Protein AF-A0A158C1A6-F1 (afdb_monomer)

pLDDT: mean 73.59, std 18.19, range [31.53, 96.31]

Sequence (154 aa):
MSTSIKPTQEQHAVLEAARRGGNLKIKAYAGAGKTSTLQRVFTQVAGGRVFQDPRSGKPWHSEEAFQRVYWARILKRLGIRYRRPYNMRHSYATSMLMAAMTPAFCARQLGHTVEMFLRTYAKWIDGSQNDLEMARLESALAVSDASSRTAKLS

Organism: NCBI:txid1777141

Nearest PDB structures (foldseek):
  2r0q-assembly1_E  TM=3.060E-01  e=1.658E+00  Staphylococcus aureus
  2r0q-assembly1_F  TM=4.068E-0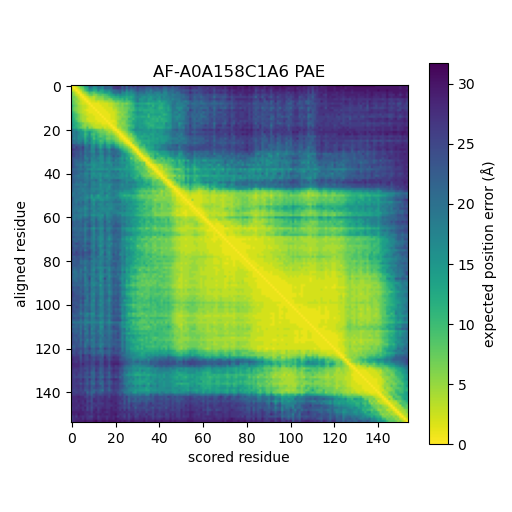1  e=3.610E+00  Staphylococcus aureus
  6dxo-assembly1_A  TM=2.826E-01  e=2.375E+00  Streptomyces venezuelae ATCC 10712

Radius of gyration: 22.91 Å; Cα contacts (8 Å, |Δi|>4): 78; chains: 1; bounding box: 52×44×72 Å

InterPro domains:
  IPR011010 DNA breaking-rejoining enzyme, catalytic core [SSF56349] (44-129)
  IPR013762 Integrase-like, catalytic domain superfamily [G3DSA:1.10.443.10] (10-138)

Structure (mmCIF, N/CA/C/O backbone):
data_AF-A0A158C1A6-F1
#
_entry.id   AF-A0A158C1A6-F1
#
loop_
_atom_site.group_PDB
_atom_site.id
_atom_site.type_symbol
_atom_site.label_atom_id
_atom_site.label_alt_id
_atom_site.label_comp_id
_atom_site.label_asym_id
_atom_site.label_entity_id
_atom_site.label_seq_id
_atom_site.pdbx_PDB_ins_code
_atom_site.Cartn_x
_atom_site.Cartn_y
_atom_site.Cartn_z
_atom_site.occupancy
_atom_site.B_iso_or_equiv
_atom_site.auth_seq_id
_atom_site.auth_comp_id
_atom_site.auth_asym_id
_atom_site.auth_atom_id
_atom_site.pdbx_PDB_model_num
ATOM 1 N N . MET A 1 1 ? -10.773 23.553 7.551 1.00 31.53 1 MET A N 1
ATOM 2 C CA . MET A 1 1 ? -11.890 23.706 6.593 1.00 31.53 1 MET A CA 1
ATOM 3 C C . MET A 1 1 ? -12.267 22.324 6.077 1.00 31.53 1 MET A C 1
ATOM 5 O O . MET A 1 1 ? -11.416 21.663 5.501 1.00 31.53 1 MET A O 1
ATOM 9 N N . SER A 1 2 ? -13.475 21.839 6.380 1.00 34.59 2 SER A N 1
ATOM 10 C CA . SER A 1 2 ? -13.958 20.527 5.923 1.00 34.59 2 SER A CA 1
ATOM 11 C C . SER A 1 2 ? -14.461 20.663 4.489 1.00 34.59 2 SER A C 1
ATOM 13 O O . SER A 1 2 ? -15.502 21.275 4.255 1.00 34.59 2 SER A O 1
ATOM 15 N N . THR A 1 3 ? -13.712 20.153 3.517 1.00 35.56 3 THR A N 1
ATOM 16 C CA . THR A 1 3 ? -14.185 20.036 2.138 1.00 35.56 3 THR A CA 1
ATOM 17 C C . THR A 1 3 ? -15.235 18.931 2.087 1.00 35.56 3 THR A C 1
ATOM 19 O O . THR A 1 3 ? -14.925 17.741 2.103 1.00 35.56 3 THR A O 1
ATOM 22 N N . SER A 1 4 ? -16.506 19.337 2.072 1.00 41.72 4 SER A N 1
ATOM 23 C CA . SER A 1 4 ? -17.635 18.442 1.830 1.00 4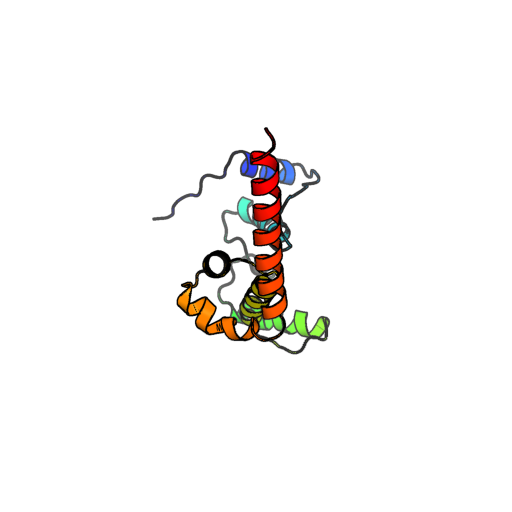1.72 4 SER A CA 1
ATOM 24 C C . SER A 1 4 ? -17.485 17.838 0.435 1.00 41.72 4 SER A C 1
ATOM 26 O O . SER A 1 4 ? -17.665 18.521 -0.575 1.00 41.72 4 SER A O 1
ATOM 28 N N . ILE A 1 5 ? -17.084 16.568 0.375 1.00 46.62 5 ILE A N 1
ATOM 29 C CA . ILE A 1 5 ? -17.055 15.802 -0.869 1.00 46.62 5 ILE A CA 1
ATOM 30 C C . ILE A 1 5 ? -18.509 15.661 -1.313 1.00 46.62 5 ILE A C 1
ATOM 32 O O . ILE A 1 5 ? -19.267 14.906 -0.706 1.00 46.62 5 ILE A O 1
ATOM 36 N N . LYS A 1 6 ? -18.902 16.399 -2.356 1.00 51.88 6 LYS A N 1
ATOM 37 C CA . LYS A 1 6 ? -20.198 16.208 -3.009 1.00 51.88 6 LYS A CA 1
ATOM 38 C C . LYS A 1 6 ? -20.169 14.843 -3.702 1.00 51.88 6 LYS A C 1
ATOM 40 O O . LYS A 1 6 ? -19.343 14.662 -4.600 1.00 51.88 6 LYS A O 1
ATOM 45 N N . PRO A 1 7 ? -20.995 13.873 -3.279 1.00 52.12 7 PRO A N 1
ATOM 46 C CA . PRO A 1 7 ? -21.016 12.574 -3.925 1.00 52.12 7 PRO A CA 1
ATOM 47 C C . PRO A 1 7 ? -21.437 12.724 -5.388 1.00 52.12 7 PRO A C 1
ATOM 49 O O . PRO A 1 7 ? -22.270 13.565 -5.726 1.00 52.12 7 PRO A O 1
ATOM 52 N N . THR A 1 8 ? -20.865 11.909 -6.267 1.00 53.38 8 THR A N 1
ATOM 53 C CA . THR A 1 8 ? -21.275 11.883 -7.676 1.00 53.38 8 THR A CA 1
ATOM 54 C C . THR A 1 8 ? -22.663 11.252 -7.823 1.00 53.38 8 THR A C 1
ATOM 56 O O . THR A 1 8 ? -23.134 10.529 -6.941 1.00 53.38 8 THR A O 1
ATOM 59 N N . GLN A 1 9 ? -23.335 11.497 -8.950 1.00 52.56 9 GLN A N 1
ATOM 60 C CA . GLN A 1 9 ? -24.684 10.979 -9.218 1.00 52.56 9 GLN A CA 1
ATOM 61 C C . GLN A 1 9 ? -24.757 9.442 -9.110 1.00 52.56 9 GLN A C 1
ATOM 63 O O . GLN A 1 9 ? -25.714 8.898 -8.562 1.00 52.56 9 GLN A O 1
ATOM 68 N N . GLU A 1 10 ? -23.696 8.744 -9.523 1.00 49.66 10 GLU A N 1
ATOM 69 C CA . GLU A 1 10 ? -23.554 7.293 -9.356 1.00 49.66 10 GLU A CA 1
ATOM 70 C C . GLU A 1 10 ? -23.503 6.867 -7.880 1.00 49.66 10 GLU A C 1
ATOM 72 O O . GLU A 1 10 ? -24.112 5.873 -7.488 1.00 49.66 10 GLU A O 1
ATOM 77 N N . GLN A 1 11 ? -22.813 7.632 -7.028 1.00 54.50 11 GLN A N 1
ATOM 78 C CA . GLN A 1 11 ? -22.727 7.349 -5.592 1.00 54.50 11 GLN A CA 1
ATOM 79 C C . GLN A 1 11 ? -24.070 7.579 -4.888 1.00 54.50 11 GLN A C 1
ATOM 81 O O . GLN A 1 11 ? -24.417 6.819 -3.984 1.00 54.50 11 GLN A O 1
ATOM 86 N N . HIS A 1 12 ? -24.841 8.581 -5.323 1.00 60.84 12 HIS A N 1
ATOM 87 C CA . HIS A 1 12 ? -26.213 8.797 -4.855 1.00 60.84 12 HIS A CA 1
ATOM 88 C C . HIS A 1 12 ? -27.137 7.631 -5.230 1.00 60.84 12 HIS A C 1
ATOM 90 O O . HIS A 1 12 ? -27.869 7.133 -4.375 1.00 60.84 12 HIS A O 1
ATOM 96 N N . ALA A 1 13 ? -27.055 7.143 -6.469 1.00 58.78 13 ALA A N 1
ATOM 97 C CA . ALA A 1 13 ? -27.842 5.998 -6.926 1.00 58.78 13 ALA A CA 1
ATOM 98 C C . ALA A 1 13 ? -27.520 4.713 -6.140 1.00 58.78 13 ALA A C 1
ATOM 100 O O . ALA A 1 13 ? -28.420 3.953 -5.787 1.00 58.78 13 ALA A O 1
ATOM 101 N N . VAL A 1 14 ? -26.243 4.502 -5.802 1.00 57.12 14 VAL A N 1
ATOM 102 C CA . VAL A 1 14 ? -25.786 3.382 -4.964 1.00 57.12 14 VAL A CA 1
ATOM 103 C C . VAL A 1 14 ? -26.391 3.423 -3.556 1.00 57.12 14 VAL A C 1
ATOM 105 O O . VAL A 1 14 ? -26.828 2.389 -3.049 1.00 57.12 14 VAL A O 1
ATOM 108 N N . LEU A 1 15 ? -26.443 4.600 -2.928 1.00 58.50 15 LEU A N 1
ATOM 109 C CA . LEU A 1 15 ? -27.015 4.768 -1.588 1.00 58.50 15 LEU A CA 1
ATOM 110 C C . LEU A 1 15 ? -28.529 4.525 -1.569 1.00 58.50 15 LEU A C 1
ATOM 112 O O . LEU A 1 15 ? -29.032 3.852 -0.670 1.00 58.50 15 LEU A O 1
ATOM 116 N N . GLU A 1 16 ? -29.246 5.027 -2.573 1.00 61.78 16 GLU A N 1
ATOM 117 C CA . GLU A 1 16 ? -30.695 4.832 -2.694 1.00 61.78 16 GLU A CA 1
ATOM 118 C C . GLU A 1 16 ? -31.067 3.374 -2.995 1.00 61.78 16 GLU A C 1
ATOM 120 O O . GLU A 1 16 ? -32.008 2.834 -2.410 1.00 61.78 16 GLU A O 1
ATOM 125 N N . ALA A 1 17 ? -30.294 2.691 -3.842 1.00 60.22 17 ALA A N 1
ATOM 126 C CA . ALA A 1 17 ? -30.487 1.268 -4.110 1.00 60.22 17 ALA A CA 1
ATOM 127 C C . ALA A 1 17 ? -30.252 0.401 -2.859 1.00 60.22 17 ALA A C 1
ATOM 129 O O . ALA A 1 17 ? -31.015 -0.533 -2.604 1.00 60.22 17 ALA A O 1
ATOM 130 N N . ALA A 1 18 ? -29.247 0.741 -2.043 1.00 56.25 18 ALA A N 1
ATOM 131 C CA . ALA A 1 18 ? -28.991 0.052 -0.782 1.00 56.25 18 ALA A CA 1
ATOM 132 C C . ALA A 1 18 ? -30.096 0.287 0.264 1.00 56.25 18 ALA A C 1
ATOM 134 O O . ALA A 1 18 ? -30.492 -0.654 0.949 1.00 56.25 18 ALA A O 1
ATOM 135 N N . ARG A 1 19 ? -30.642 1.511 0.359 1.00 57.72 19 ARG A N 1
ATOM 136 C CA . ARG A 1 19 ? -31.782 1.832 1.243 1.00 57.72 19 ARG A CA 1
ATOM 137 C C . ARG A 1 19 ? -33.050 1.057 0.897 1.00 57.72 19 ARG A C 1
ATOM 139 O O . ARG A 1 19 ? -33.811 0.718 1.794 1.00 57.72 19 ARG A O 1
ATOM 146 N N . ARG A 1 20 ? -33.276 0.774 -0.387 1.00 57.69 20 ARG A N 1
ATOM 147 C CA . ARG A 1 20 ? -34.445 0.023 -0.873 1.00 57.69 20 ARG A CA 1
ATOM 148 C C . ARG A 1 20 ? -34.285 -1.499 -0.786 1.00 57.69 20 ARG A C 1
ATOM 150 O O . ARG A 1 20 ? -35.169 -2.218 -1.235 1.00 57.69 20 ARG A O 1
ATOM 157 N N . GLY A 1 21 ? -33.175 -1.996 -0.230 1.00 45.34 21 GLY A N 1
ATOM 158 C CA . GLY A 1 21 ? -32.928 -3.433 -0.065 1.00 45.34 21 GLY A CA 1
ATOM 159 C C . GLY A 1 21 ? -32.627 -4.181 -1.369 1.00 45.34 21 GLY A C 1
ATOM 160 O O . GLY A 1 21 ? -32.742 -5.403 -1.413 1.00 45.34 21 GLY A O 1
ATOM 161 N N . GLY A 1 22 ? -32.257 -3.472 -2.441 1.00 48.75 22 GLY A N 1
ATOM 162 C CA . GLY A 1 22 ? -31.920 -4.084 -3.725 1.00 48.75 22 GLY A CA 1
ATOM 163 C C . GLY A 1 22 ? -30.517 -4.703 -3.740 1.00 48.75 22 GLY A C 1
ATOM 164 O O . GLY A 1 22 ? -29.585 -4.194 -3.117 1.00 48.75 22 GLY A O 1
ATOM 165 N N . ASN A 1 23 ? -30.335 -5.786 -4.504 1.00 45.59 23 ASN A N 1
ATOM 166 C CA . ASN A 1 23 ? -29.020 -6.399 -4.711 1.00 45.59 23 ASN A CA 1
ATOM 167 C C . ASN A 1 23 ? -28.081 -5.449 -5.475 1.00 45.59 23 ASN A C 1
ATOM 169 O O . ASN A 1 23 ? -28.312 -5.134 -6.643 1.00 45.59 23 ASN A O 1
ATOM 173 N N . LEU A 1 24 ? -26.982 -5.034 -4.837 1.00 51.50 24 LEU A N 1
ATOM 174 C CA . LEU A 1 24 ? -26.020 -4.097 -5.414 1.00 51.50 24 LEU A CA 1
ATOM 175 C C . LEU A 1 24 ? -24.825 -4.833 -6.049 1.00 51.50 24 LEU A C 1
ATOM 177 O O . LEU A 1 24 ? -23.982 -5.401 -5.352 1.00 51.50 24 LEU A O 1
ATOM 181 N N . LYS A 1 25 ? -24.697 -4.800 -7.381 1.00 45.31 25 LYS A N 1
ATOM 182 C CA . LYS A 1 25 ? -23.487 -5.287 -8.072 1.00 45.31 25 LYS A CA 1
ATOM 183 C C . LYS A 1 25 ? -22.425 -4.184 -8.123 1.00 45.31 25 LYS A C 1
ATOM 185 O O . LYS A 1 25 ? -22.440 -3.336 -9.006 1.00 45.31 25 LYS A O 1
ATOM 190 N N . ILE A 1 26 ? -21.467 -4.217 -7.196 1.00 47.19 26 ILE A N 1
ATOM 191 C CA . ILE A 1 26 ? -20.323 -3.290 -7.171 1.00 47.19 26 ILE A CA 1
ATOM 192 C C . ILE A 1 26 ? -19.186 -3.850 -8.047 1.00 47.19 26 ILE A C 1
ATOM 194 O O . ILE A 1 26 ? -18.524 -4.826 -7.671 1.00 47.19 26 ILE A O 1
ATOM 198 N N . LYS A 1 27 ? -18.908 -3.215 -9.198 1.00 39.78 27 LYS A N 1
ATOM 199 C CA . LYS A 1 27 ? -17.647 -3.404 -9.943 1.00 39.78 27 LYS A CA 1
ATOM 200 C C . LYS A 1 27 ? -16.529 -2.647 -9.218 1.00 39.78 27 LYS A C 1
ATOM 202 O O . LYS A 1 27 ? -16.201 -1.521 -9.562 1.00 39.78 27 LYS A O 1
ATOM 207 N N . ALA A 1 28 ? -15.961 -3.255 -8.185 1.00 41.53 28 ALA A N 1
ATOM 208 C CA . ALA A 1 28 ? -14.714 -2.781 -7.596 1.00 41.53 28 ALA A CA 1
ATOM 209 C C . ALA A 1 28 ? -13.552 -3.611 -8.144 1.00 41.53 28 ALA A C 1
ATOM 211 O O . ALA A 1 28 ? -13.600 -4.845 -8.095 1.00 41.53 28 ALA A O 1
ATOM 212 N N . TYR A 1 29 ? -12.513 -2.935 -8.630 1.00 38.78 29 TYR A N 1
ATOM 213 C CA . TYR A 1 29 ? -11.226 -3.561 -8.910 1.00 38.78 29 TYR A CA 1
ATOM 214 C C . TYR A 1 29 ? -10.673 -4.146 -7.600 1.00 38.78 29 TYR A C 1
ATOM 216 O O . TYR A 1 29 ? -10.611 -3.447 -6.592 1.00 38.78 29 TYR A O 1
ATOM 224 N N . ALA A 1 30 ? -10.382 -5.451 -7.620 1.00 39.94 30 ALA A N 1
ATOM 225 C CA . ALA A 1 30 ? -9.748 -6.264 -6.576 1.00 39.94 30 ALA A CA 1
ATOM 226 C C . ALA A 1 30 ? -10.128 -5.959 -5.101 1.00 39.94 30 ALA A C 1
ATOM 228 O O . ALA A 1 30 ? -9.587 -5.064 -4.460 1.00 39.94 30 ALA A O 1
ATOM 229 N N . GLY A 1 31 ? -10.996 -6.799 -4.520 1.00 40.53 31 GLY A N 1
ATOM 230 C CA . GLY A 1 31 ? -11.077 -7.083 -3.073 1.00 40.53 31 GLY A CA 1
ATOM 231 C C . GLY A 1 31 ? -11.519 -5.951 -2.130 1.00 40.53 31 GLY A C 1
ATOM 232 O O . GLY A 1 31 ? -12.597 -6.029 -1.545 1.00 40.53 31 GLY A O 1
ATOM 233 N N . ALA A 1 32 ? -10.707 -4.906 -1.962 1.00 48.62 32 ALA A N 1
ATOM 234 C CA . ALA A 1 32 ? -10.870 -3.873 -0.931 1.00 48.62 32 ALA A CA 1
ATOM 235 C C . ALA A 1 32 ? -11.992 -2.860 -1.224 1.00 48.62 32 ALA A C 1
ATOM 237 O O . ALA A 1 32 ? -12.613 -2.316 -0.304 1.00 48.62 32 ALA A O 1
ATOM 238 N N . GLY A 1 33 ? -12.289 -2.605 -2.502 1.00 41.62 33 GLY A N 1
ATOM 239 C CA . GLY A 1 33 ? -13.332 -1.646 -2.879 1.00 41.62 33 GLY A CA 1
ATOM 240 C C . GLY A 1 33 ? -14.756 -2.140 -2.595 1.00 41.62 33 GLY A C 1
ATOM 241 O O . GLY A 1 33 ? -15.644 -1.324 -2.357 1.00 41.62 33 GLY A O 1
ATOM 242 N N . LYS A 1 34 ? -14.995 -3.461 -2.550 1.00 42.81 34 LYS A N 1
ATOM 243 C CA . LYS A 1 34 ? -16.338 -4.015 -2.279 1.00 42.81 34 LYS A CA 1
ATOM 244 C C . LYS A 1 34 ? -16.730 -3.842 -0.810 1.00 42.81 34 LYS A C 1
ATOM 246 O O . LYS A 1 34 ? -17.804 -3.330 -0.513 1.00 42.81 34 LYS A O 1
ATOM 251 N N . THR A 1 35 ? -15.841 -4.206 0.111 1.00 50.09 35 THR A N 1
ATOM 252 C CA . THR A 1 35 ? -16.081 -4.155 1.563 1.00 50.09 35 THR A CA 1
ATOM 253 C C . THR A 1 35 ? -16.100 -2.733 2.114 1.00 50.09 35 THR A C 1
ATOM 255 O O . THR A 1 35 ? -16.959 -2.415 2.932 1.00 50.09 35 THR A O 1
ATOM 258 N N . SER A 1 36 ? -15.213 -1.848 1.645 1.00 52.94 36 SER A N 1
ATOM 259 C CA . SER A 1 36 ? -15.220 -0.439 2.076 1.00 52.94 36 SER A CA 1
ATOM 260 C C . SER A 1 36 ? -16.464 0.316 1.599 1.00 52.94 36 SER A C 1
ATOM 262 O O . SER A 1 36 ? -16.986 1.146 2.338 1.00 52.94 36 SER A O 1
ATOM 264 N N . THR A 1 37 ? -16.990 -0.006 0.412 1.00 53.53 37 THR A N 1
ATOM 265 C CA . THR A 1 37 ? -18.245 0.572 -0.094 1.00 53.53 37 THR A CA 1
ATOM 266 C C . THR A 1 37 ? -19.450 0.094 0.714 1.00 53.53 37 THR A C 1
ATOM 268 O O . THR A 1 37 ? -20.285 0.916 1.072 1.00 53.53 37 THR A O 1
ATOM 271 N N . LEU A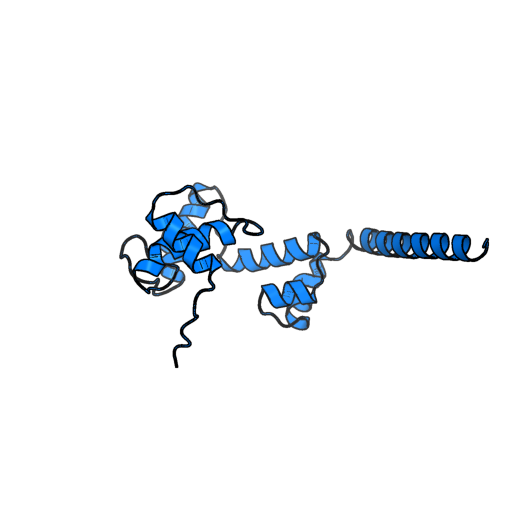 1 38 ? -19.519 -1.193 1.077 1.00 52.34 38 LEU A N 1
ATOM 272 C CA . LEU A 1 38 ? -20.579 -1.719 1.951 1.00 52.34 38 LEU A CA 1
ATOM 273 C C . LEU A 1 38 ? -20.542 -1.088 3.348 1.00 52.34 38 LEU A C 1
ATOM 275 O O . LEU A 1 38 ? -21.573 -0.658 3.860 1.00 52.34 38 LEU A O 1
ATOM 279 N N . GLN A 1 39 ? -19.350 -0.957 3.934 1.00 56.59 39 GLN A N 1
ATOM 280 C CA . GLN A 1 39 ? -19.197 -0.266 5.210 1.00 56.59 39 GLN A CA 1
ATOM 281 C C . GLN A 1 39 ? -19.594 1.211 5.085 1.00 56.59 39 GLN A C 1
ATOM 283 O O . GLN A 1 39 ? -20.297 1.729 5.947 1.00 56.59 39 GLN A O 1
ATOM 288 N N . ARG A 1 40 ? -19.207 1.878 3.990 1.00 57.53 40 ARG A N 1
ATOM 289 C CA . ARG A 1 40 ? -19.594 3.264 3.718 1.00 57.53 40 ARG A CA 1
ATOM 290 C C . ARG A 1 40 ? -21.108 3.403 3.598 1.00 57.53 40 ARG A C 1
ATOM 292 O O . ARG A 1 40 ? -21.650 4.321 4.187 1.00 57.53 40 ARG A O 1
ATOM 299 N N . VAL A 1 41 ? -21.799 2.487 2.925 1.00 57.62 41 VAL A N 1
ATOM 300 C CA . VAL A 1 41 ? -23.271 2.467 2.865 1.00 57.62 41 VAL A CA 1
ATOM 301 C C . VAL A 1 41 ? -23.891 2.390 4.271 1.00 57.62 41 VAL A C 1
ATOM 303 O O . VAL A 1 41 ? -24.840 3.119 4.546 1.00 57.62 41 VAL A O 1
ATOM 306 N N . PHE A 1 42 ? -23.314 1.603 5.187 1.00 57.16 42 PHE A N 1
ATOM 307 C CA . PHE A 1 42 ? -23.755 1.534 6.588 1.00 57.16 42 PHE A CA 1
ATOM 308 C C . PHE A 1 42 ? -23.437 2.802 7.401 1.00 57.16 42 PHE A C 1
ATOM 310 O O . PHE A 1 42 ? -24.274 3.270 8.168 1.00 57.16 42 PHE A O 1
ATOM 317 N N . THR A 1 43 ? -22.242 3.385 7.254 1.00 60.22 43 THR A N 1
ATOM 318 C CA . THR A 1 43 ? -21.784 4.504 8.103 1.00 60.22 43 THR A CA 1
ATOM 319 C C . THR A 1 43 ? -22.119 5.891 7.556 1.00 60.22 43 THR A C 1
ATOM 321 O O . THR A 1 43 ? -22.120 6.864 8.309 1.00 60.22 43 THR A O 1
ATOM 324 N N . GLN A 1 44 ? -22.385 6.016 6.253 1.00 60.66 44 GLN A N 1
ATOM 325 C CA . GLN A 1 44 ? -22.641 7.296 5.581 1.00 60.66 44 GLN A CA 1
ATOM 326 C C . GLN A 1 44 ? -24.020 7.864 5.937 1.00 60.66 44 GLN A C 1
ATOM 328 O O . GLN A 1 44 ? -24.170 9.082 5.960 1.00 60.66 44 GLN A O 1
ATOM 333 N N . VAL A 1 45 ? -24.985 7.018 6.327 1.00 58.56 45 VAL A N 1
ATOM 334 C CA . VAL A 1 45 ? -26.272 7.469 6.895 1.00 58.56 45 VAL A CA 1
ATOM 335 C C . VAL A 1 45 ? -26.065 8.267 8.192 1.00 58.56 45 VAL A C 1
ATOM 337 O O . VAL A 1 45 ? -26.822 9.191 8.464 1.00 58.56 45 VAL A O 1
ATOM 340 N N . ALA A 1 46 ? -25.006 7.970 8.953 1.00 60.38 46 ALA A N 1
ATOM 341 C CA . ALA A 1 46 ? -24.677 8.635 10.214 1.00 60.38 46 ALA A CA 1
ATOM 342 C C . ALA A 1 46 ? -23.665 9.796 10.074 1.00 60.38 46 ALA A C 1
ATOM 344 O O . ALA A 1 46 ? -23.258 10.369 11.081 1.00 60.38 46 ALA A O 1
ATOM 345 N N . GLY A 1 47 ? -23.190 10.118 8.860 1.00 66.06 47 GLY A N 1
ATOM 346 C CA . GLY A 1 47 ? -22.177 11.167 8.636 1.00 66.06 47 GLY A CA 1
ATOM 347 C C . GLY A 1 47 ? -20.807 10.911 9.296 1.00 66.06 47 GLY A C 1
ATOM 348 O O . GLY A 1 47 ? -19.995 11.828 9.416 1.00 66.06 47 GLY A O 1
ATOM 349 N N . GLY A 1 48 ? -20.544 9.681 9.752 1.00 70.62 48 GLY A N 1
ATOM 350 C CA . GLY A 1 48 ? -19.360 9.317 10.535 1.00 70.62 48 GLY A CA 1
ATOM 351 C C . GLY A 1 48 ? -18.151 8.857 9.708 1.00 70.62 48 GLY A C 1
ATOM 352 O O . GLY A 1 48 ? -18.182 8.783 8.480 1.00 70.62 48 GLY A O 1
ATOM 353 N N . ARG A 1 49 ? -17.052 8.501 10.396 1.00 76.94 49 ARG A N 1
ATOM 354 C CA . ARG A 1 49 ? -15.895 7.817 9.779 1.00 76.94 49 ARG A CA 1
ATOM 355 C C . ARG A 1 49 ? -16.333 6.469 9.187 1.00 76.94 49 ARG A C 1
ATOM 357 O O . ARG A 1 49 ? -17.183 5.798 9.768 1.00 76.94 49 ARG A O 1
ATOM 364 N N . VAL A 1 50 ? -15.697 6.069 8.078 1.00 74.62 50 VAL A N 1
ATOM 365 C CA . VAL A 1 50 ? -15.993 4.807 7.367 1.00 74.62 50 VAL A CA 1
ATOM 366 C C . VAL A 1 50 ? -15.791 3.594 8.276 1.00 74.62 50 VAL A C 1
ATOM 368 O O . VAL A 1 50 ? -16.632 2.711 8.312 1.00 74.62 50 VAL A O 1
ATOM 371 N N . PHE A 1 51 ? -14.710 3.548 9.054 1.00 79.44 51 PHE A N 1
ATOM 372 C CA . PHE A 1 51 ? -14.458 2.444 9.981 1.00 79.44 51 PHE A CA 1
ATOM 373 C C . PHE A 1 51 ? -14.787 2.850 11.418 1.00 79.44 51 PHE A C 1
ATOM 375 O O . PHE A 1 51 ? -14.262 3.842 11.929 1.00 79.44 51 PHE A O 1
ATOM 382 N N . GLN A 1 52 ? -15.634 2.054 12.067 1.00 82.88 52 GLN A N 1
ATOM 383 C CA . GLN A 1 52 ? -16.070 2.222 13.454 1.00 82.88 52 GLN A CA 1
ATOM 384 C C . GLN A 1 52 ? -15.772 0.942 14.245 1.00 82.88 52 GLN A C 1
ATOM 386 O O . GLN A 1 52 ? -15.680 -0.136 13.650 1.00 82.88 52 GLN A O 1
ATOM 391 N N . ASP A 1 53 ? -15.600 1.049 15.563 1.00 83.38 53 ASP A N 1
ATOM 392 C CA . ASP A 1 53 ? -15.508 -0.113 16.449 1.00 83.38 53 ASP A CA 1
ATOM 393 C C . ASP A 1 53 ? -16.901 -0.746 16.584 1.00 83.38 53 ASP A C 1
ATOM 395 O O . ASP A 1 53 ? -17.805 -0.095 17.115 1.00 83.38 53 ASP A O 1
ATOM 399 N N . PRO A 1 54 ? -17.098 -2.008 16.152 1.00 78.94 54 PRO A N 1
ATOM 400 C CA . PRO A 1 54 ? -18.398 -2.674 16.213 1.00 78.94 54 PRO A CA 1
ATOM 401 C C . PRO A 1 54 ? -18.988 -2.755 17.624 1.00 78.94 54 PRO A C 1
ATOM 403 O O . PRO A 1 54 ? -20.191 -2.930 17.771 1.00 78.94 54 PRO A O 1
ATOM 406 N N . ARG A 1 55 ? -18.152 -2.662 18.665 1.00 80.25 55 ARG A N 1
ATOM 407 C CA . ARG A 1 55 ? -18.595 -2.743 20.064 1.00 80.25 55 ARG A CA 1
ATOM 408 C C . ARG A 1 55 ? -19.181 -1.435 20.574 1.00 80.25 55 ARG A C 1
ATOM 410 O O . ARG A 1 55 ? -20.023 -1.464 21.460 1.00 80.25 55 ARG A O 1
ATOM 417 N N . SER A 1 56 ? -18.699 -0.302 20.067 1.00 81.56 56 SER A N 1
ATOM 418 C CA . SER A 1 56 ? -19.075 1.023 20.572 1.00 81.56 56 SER A CA 1
ATOM 419 C C . SER A 1 56 ? -19.835 1.872 19.555 1.00 81.56 56 SER A C 1
ATOM 421 O O . SER A 1 56 ? -20.384 2.902 19.936 1.00 81.56 56 SER A O 1
ATOM 423 N N . GLY A 1 57 ? -19.833 1.493 18.272 1.00 79.44 57 GLY A N 1
ATOM 424 C CA . GLY A 1 57 ? -20.390 2.301 17.182 1.00 79.44 57 GLY A CA 1
ATOM 425 C C . GLY A 1 57 ? -19.648 3.625 16.957 1.00 79.44 57 GLY A C 1
ATOM 426 O O . GLY A 1 57 ? -20.110 4.480 16.209 1.00 79.44 57 GLY A O 1
ATOM 427 N N . LYS A 1 58 ? -18.503 3.833 17.618 1.00 82.44 58 LYS A N 1
ATOM 428 C CA . LYS A 1 58 ? -17.695 5.054 17.514 1.00 82.44 58 LYS A CA 1
ATOM 429 C C . LYS A 1 58 ? -16.498 4.828 16.591 1.00 82.44 58 LYS A C 1
ATOM 431 O O . LYS A 1 58 ? -16.071 3.686 16.411 1.00 82.44 58 LYS A O 1
ATOM 436 N N . PRO A 1 59 ? -15.921 5.889 16.001 1.00 82.62 59 PRO A N 1
ATOM 437 C CA . PRO A 1 59 ? -14.673 5.771 15.259 1.00 82.62 59 PRO A CA 1
ATOM 438 C C . PRO A 1 59 ? -13.570 5.111 16.090 1.00 82.62 59 PRO A C 1
ATOM 440 O O . PRO A 1 59 ? -13.487 5.312 17.301 1.00 82.62 59 PRO A O 1
ATOM 443 N N . TRP A 1 60 ? -12.692 4.362 15.427 1.00 82.75 60 TRP A N 1
ATOM 444 C CA . TRP A 1 60 ? -11.486 3.846 16.070 1.00 82.75 60 TRP A CA 1
ATOM 445 C C . TRP A 1 60 ? -10.629 4.999 16.599 1.00 82.75 60 TRP A C 1
ATOM 447 O O . TRP A 1 60 ? -10.254 5.892 15.841 1.00 82.75 60 TRP A O 1
ATOM 457 N N . HIS A 1 61 ? -10.312 4.964 17.893 1.00 79.88 61 HIS A N 1
ATOM 458 C CA . HIS A 1 61 ? -9.456 5.969 18.529 1.00 79.88 61 HIS A CA 1
ATOM 459 C C . HIS A 1 61 ? -7.965 5.744 18.248 1.00 79.88 61 HIS A C 1
ATOM 461 O O . HIS A 1 61 ? -7.204 6.705 18.224 1.00 79.88 61 HIS A O 1
ATOM 467 N N . SER A 1 62 ? -7.548 4.490 18.042 1.00 82.12 62 SER A N 1
ATOM 468 C CA . SER A 1 62 ? -6.155 4.131 17.771 1.00 82.12 62 SER A CA 1
ATOM 469 C C . SER A 1 62 ? -6.053 2.823 16.980 1.00 82.12 62 SER A C 1
ATOM 471 O O . SER A 1 62 ? -6.967 1.988 17.007 1.00 82.12 62 SER A O 1
ATOM 473 N N . GLU A 1 63 ? -4.936 2.633 16.274 1.00 80.38 63 GLU A N 1
ATOM 474 C CA . GLU A 1 63 ? -4.674 1.413 15.503 1.00 80.38 63 GLU A CA 1
ATOM 475 C C . GLU A 1 63 ? -4.434 0.208 16.429 1.00 80.38 63 GLU A C 1
ATOM 477 O O . GLU A 1 63 ? -4.864 -0.911 16.142 1.00 80.38 63 GLU A O 1
ATOM 482 N N . GLU A 1 64 ? -3.809 0.430 17.586 1.00 83.06 64 GLU A N 1
ATOM 483 C CA . GLU A 1 64 ? -3.475 -0.606 18.569 1.00 83.06 64 GLU A CA 1
ATOM 484 C C . GLU A 1 64 ? -4.728 -1.297 19.112 1.00 83.06 64 GLU A C 1
ATOM 486 O O . GLU A 1 64 ? -4.734 -2.514 19.321 1.00 83.06 64 GLU A O 1
ATOM 491 N N . ALA A 1 65 ? -5.811 -0.538 19.310 1.00 83.25 65 ALA A N 1
ATOM 492 C CA . ALA A 1 65 ? -7.084 -1.080 19.767 1.00 83.25 65 ALA A CA 1
ATOM 493 C C . ALA A 1 65 ? -7.640 -2.115 18.775 1.00 83.25 65 ALA A C 1
ATOM 495 O O . ALA A 1 65 ? -8.038 -3.212 19.183 1.00 83.25 65 ALA A O 1
ATOM 496 N N . PHE A 1 66 ? -7.597 -1.803 17.477 1.00 86.69 66 PHE A N 1
ATOM 497 C CA . PHE A 1 66 ? -7.974 -2.733 16.416 1.00 86.69 66 PHE A CA 1
ATOM 498 C C . PHE A 1 66 ? -7.011 -3.927 16.353 1.00 86.69 66 PHE A C 1
ATOM 500 O O . PHE A 1 66 ? -7.452 -5.082 16.317 1.00 86.69 66 PHE A O 1
ATOM 507 N N . GLN A 1 67 ? -5.699 -3.668 16.396 1.00 87.06 67 GLN A N 1
ATOM 508 C CA . GLN A 1 67 ? -4.679 -4.711 16.285 1.00 87.06 67 GLN A CA 1
ATOM 509 C C . GLN A 1 67 ? -4.799 -5.763 17.397 1.00 87.06 67 GLN A C 1
ATOM 511 O O . GLN A 1 67 ? -4.800 -6.970 17.137 1.00 87.06 67 GLN A O 1
ATOM 516 N N . ARG A 1 68 ? -4.944 -5.309 18.644 1.00 82.62 68 ARG A N 1
ATOM 517 C CA . ARG A 1 68 ? -5.027 -6.185 19.816 1.00 82.62 68 ARG A CA 1
ATOM 518 C C . ARG A 1 68 ? -6.308 -7.010 19.826 1.00 82.62 68 ARG A C 1
ATOM 520 O O . ARG A 1 68 ? -6.278 -8.195 20.152 1.00 82.62 68 ARG A O 1
ATOM 527 N N . VAL A 1 69 ? -7.441 -6.383 19.517 1.00 83.94 69 VAL A N 1
ATOM 528 C CA . VAL A 1 69 ? -8.751 -7.019 19.706 1.00 83.94 69 VAL A CA 1
ATOM 529 C C . VAL A 1 69 ? -9.150 -7.873 18.508 1.00 83.94 69 VAL A C 1
ATOM 531 O O . VAL A 1 69 ? -9.710 -8.949 18.703 1.00 83.94 69 VAL A O 1
ATOM 534 N N . TYR A 1 70 ? -8.857 -7.429 17.287 1.00 89.44 70 TYR A N 1
ATOM 535 C CA . TYR A 1 70 ? -9.339 -8.080 16.069 1.00 89.44 70 TYR A CA 1
ATOM 536 C C . TYR A 1 70 ? -8.203 -8.743 15.310 1.00 89.44 70 TYR A C 1
ATOM 538 O O . TYR A 1 70 ? -8.247 -9.950 15.089 1.00 89.44 70 TYR A O 1
ATOM 546 N N . TRP A 1 71 ? -7.163 -7.989 14.961 1.00 91.31 71 TRP A N 1
ATOM 547 C CA . TRP A 1 71 ? -6.122 -8.468 14.052 1.00 91.31 71 TRP A CA 1
ATOM 548 C C . TRP A 1 71 ? -5.402 -9.718 14.569 1.00 91.31 71 TRP A C 1
ATOM 550 O O . TRP A 1 71 ? -5.385 -10.747 13.894 1.00 91.31 71 TRP A O 1
ATOM 560 N N . ALA A 1 72 ? -4.889 -9.677 15.803 1.00 91.62 72 ALA A N 1
ATOM 561 C CA . ALA A 1 72 ? -4.209 -10.823 16.406 1.00 91.62 72 ALA A CA 1
ATOM 562 C C . ALA A 1 72 ? -5.120 -12.061 16.502 1.00 91.62 72 ALA A C 1
ATOM 564 O O . ALA A 1 72 ? -4.673 -13.187 16.279 1.00 91.62 72 ALA A O 1
ATOM 565 N N . ARG A 1 73 ? -6.415 -11.861 16.787 1.00 92.25 73 ARG A N 1
ATOM 566 C CA . ARG A 1 73 ? -7.398 -12.951 16.880 1.00 92.25 73 ARG A CA 1
ATOM 567 C C . ARG A 1 73 ? -7.726 -13.547 15.515 1.00 92.25 73 ARG A C 1
ATOM 569 O O . ARG A 1 73 ? -7.832 -14.765 15.415 1.00 92.25 73 ARG A O 1
ATOM 576 N N . ILE A 1 74 ? -7.867 -12.715 14.484 1.00 93.19 74 ILE A N 1
ATOM 577 C CA . ILE A 1 74 ? -8.109 -13.154 13.104 1.00 93.19 74 ILE A CA 1
ATOM 578 C C . ILE A 1 74 ? -6.928 -13.994 12.620 1.00 93.19 74 ILE A C 1
ATOM 580 O O . ILE A 1 74 ? -7.137 -15.122 12.183 1.00 93.19 74 ILE A O 1
ATOM 584 N N . LEU A 1 75 ? -5.694 -13.502 12.780 1.00 93.31 75 LEU A N 1
ATOM 585 C CA . LEU A 1 75 ? -4.499 -14.257 12.394 1.00 93.31 75 LEU A CA 1
ATOM 586 C C . LEU A 1 75 ? -4.413 -15.599 13.131 1.00 93.31 75 LEU A C 1
ATOM 588 O O . LEU A 1 75 ? -4.208 -16.626 12.490 1.00 93.31 75 LEU A O 1
ATOM 592 N N . LYS A 1 76 ? -4.668 -15.617 14.449 1.00 93.25 76 LYS A N 1
ATOM 593 C CA . LYS A 1 76 ? -4.695 -16.858 15.241 1.00 93.25 76 LYS A CA 1
ATOM 594 C C . LYS A 1 76 ? -5.748 -17.849 14.734 1.00 93.25 76 LYS A C 1
ATOM 596 O O . LYS A 1 76 ? -5.444 -19.029 14.612 1.00 93.25 76 LYS A O 1
ATOM 601 N N . ARG A 1 77 ? -6.966 -17.385 14.429 1.00 93.81 77 ARG A N 1
ATOM 602 C CA . ARG A 1 77 ? -8.050 -18.234 13.894 1.00 93.81 77 ARG A CA 1
ATOM 603 C C . ARG A 1 77 ? -7.721 -18.815 12.522 1.00 93.81 77 ARG A C 1
ATOM 605 O O . ARG A 1 77 ? -8.136 -19.927 12.234 1.00 93.81 77 ARG A O 1
ATOM 612 N N . LEU A 1 78 ? -6.976 -18.078 11.703 1.00 94.31 78 LEU A N 1
ATOM 613 C CA . LEU A 1 78 ? -6.517 -18.528 10.389 1.00 94.31 78 LEU A CA 1
ATOM 614 C C . LEU A 1 78 ? -5.235 -19.379 10.454 1.00 94.31 78 LEU A C 1
ATOM 616 O O . LEU A 1 78 ? -4.728 -19.779 9.412 1.00 94.31 78 LEU A O 1
ATOM 620 N N . GLY A 1 79 ? -4.668 -19.622 11.643 1.00 93.94 79 GLY A N 1
ATOM 621 C CA . GLY A 1 79 ? -3.391 -20.331 11.793 1.00 93.94 79 GLY A CA 1
ATOM 622 C C . GLY A 1 79 ? -2.174 -19.547 11.279 1.00 93.94 79 GLY A C 1
ATOM 623 O O . GLY A 1 79 ? -1.099 -20.112 11.092 1.00 93.94 79 GLY A O 1
ATOM 624 N N . ILE A 1 80 ? -2.313 -18.239 11.051 1.00 92.19 80 ILE A N 1
ATOM 625 C CA . ILE A 1 80 ? -1.250 -17.380 10.528 1.00 92.19 80 ILE A CA 1
ATOM 626 C C . ILE A 1 80 ? -0.447 -16.803 11.697 1.00 92.19 80 ILE A C 1
ATOM 628 O O . ILE A 1 80 ? -0.994 -16.248 12.653 1.00 92.19 80 ILE A O 1
ATOM 632 N N . ARG A 1 81 ? 0.887 -16.887 11.615 1.00 94.38 81 ARG A N 1
ATOM 633 C CA . ARG A 1 81 ? 1.793 -16.272 12.600 1.00 94.38 81 ARG A CA 1
ATOM 634 C C . ARG A 1 81 ? 1.558 -14.763 12.662 1.00 94.38 81 ARG A C 1
ATOM 636 O O . ARG A 1 81 ? 1.407 -14.124 11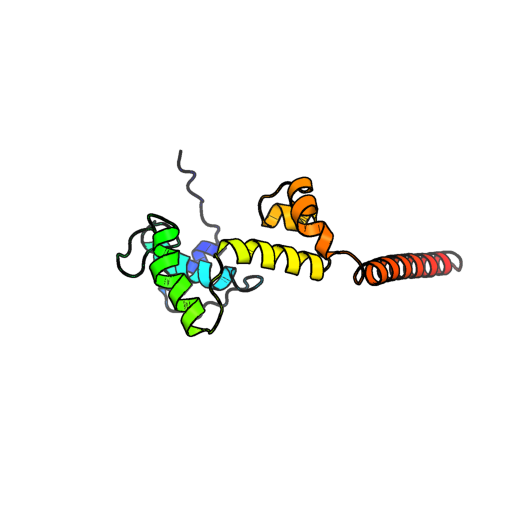.624 1.00 94.38 81 ARG A O 1
ATOM 643 N N . TYR A 1 82 ? 1.620 -14.179 13.859 1.00 93.19 82 TYR A N 1
ATOM 644 C CA . TYR A 1 82 ? 1.432 -12.738 14.015 1.00 93.19 82 TYR A CA 1
ATOM 645 C C . TYR A 1 82 ? 2.365 -11.932 13.096 1.00 93.19 82 TYR A C 1
ATOM 647 O O . TYR A 1 82 ? 3.573 -12.181 13.015 1.00 93.19 82 TYR A O 1
ATOM 655 N N . ARG A 1 83 ? 1.784 -10.958 12.398 1.00 92.31 83 ARG A N 1
ATOM 656 C CA . ARG A 1 83 ? 2.452 -9.942 11.579 1.00 92.31 83 ARG A CA 1
ATOM 657 C C . ARG A 1 83 ? 1.726 -8.632 11.806 1.00 92.31 83 ARG A C 1
ATOM 659 O O . ARG A 1 83 ? 0.519 -8.656 11.994 1.00 92.31 83 ARG A O 1
ATOM 666 N N . ARG A 1 84 ? 2.419 -7.497 11.779 1.00 90.69 84 ARG A N 1
ATOM 667 C CA . ARG A 1 84 ? 1.752 -6.189 11.889 1.00 90.69 84 ARG A CA 1
ATOM 668 C C . ARG A 1 84 ? 0.911 -5.933 10.627 1.00 90.69 84 ARG A C 1
ATOM 670 O O . ARG A 1 84 ? 1.359 -6.340 9.553 1.00 90.69 84 ARG A O 1
ATOM 677 N N . PRO A 1 85 ? -0.239 -5.238 10.708 1.00 89.44 85 PRO A N 1
ATOM 678 C CA . PRO A 1 85 ? -1.034 -4.892 9.523 1.00 89.44 85 PRO A CA 1
ATOM 679 C C . PRO A 1 85 ? -0.220 -4.173 8.442 1.00 89.44 85 PRO A C 1
ATOM 681 O O . PRO A 1 85 ? -0.393 -4.440 7.256 1.00 89.44 85 PRO A O 1
ATOM 684 N N . TYR A 1 86 ? 0.748 -3.343 8.848 1.00 88.62 86 TYR A N 1
ATOM 685 C CA . TYR A 1 86 ? 1.677 -2.663 7.942 1.00 88.62 86 TYR A CA 1
ATOM 686 C C . TYR A 1 86 ? 2.398 -3.616 6.967 1.00 88.62 86 TYR A C 1
ATOM 688 O O . TYR A 1 86 ? 2.669 -3.246 5.829 1.00 88.62 86 TYR A O 1
ATOM 696 N N . ASN A 1 87 ? 2.622 -4.882 7.337 1.00 89.88 87 ASN A N 1
ATOM 697 C CA . ASN A 1 87 ? 3.251 -5.867 6.451 1.00 89.88 87 ASN A CA 1
ATOM 698 C C . ASN A 1 87 ? 2.398 -6.204 5.217 1.00 89.88 87 ASN A C 1
ATOM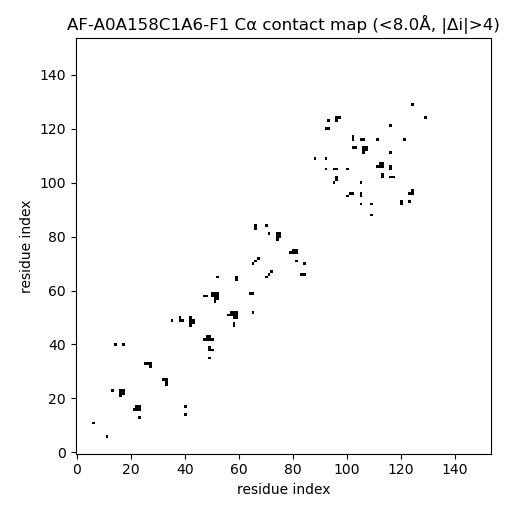 700 O O . ASN A 1 87 ? 2.942 -6.630 4.195 1.00 89.88 87 ASN A O 1
ATOM 704 N N . MET A 1 88 ? 1.080 -5.986 5.270 1.00 89.06 88 MET A N 1
ATOM 705 C CA . MET A 1 88 ? 0.222 -6.107 4.090 1.00 89.06 88 MET A CA 1
ATOM 706 C C . MET A 1 88 ? 0.610 -5.092 3.013 1.00 89.06 88 MET A C 1
ATOM 708 O O . MET A 1 88 ? 0.560 -5.416 1.832 1.00 89.06 88 MET A O 1
ATOM 712 N N . ARG A 1 89 ? 1.054 -3.890 3.410 1.00 90.44 89 ARG A N 1
ATOM 713 C CA . ARG A 1 89 ? 1.526 -2.851 2.485 1.00 90.44 89 ARG A CA 1
ATOM 714 C C . ARG A 1 89 ? 2.772 -3.307 1.727 1.00 90.44 89 ARG A C 1
ATOM 716 O O . ARG A 1 89 ? 2.850 -3.104 0.521 1.00 90.44 89 ARG A O 1
ATOM 723 N N . HIS A 1 90 ? 3.701 -3.967 2.421 1.00 91.31 90 HIS A N 1
ATOM 724 C CA . HIS A 1 90 ? 4.877 -4.576 1.795 1.00 91.31 90 HIS A CA 1
ATOM 725 C C . HIS A 1 90 ? 4.490 -5.712 0.847 1.00 91.31 90 HIS A C 1
ATOM 727 O O . HIS A 1 90 ? 4.954 -5.743 -0.285 1.00 91.31 90 HIS A O 1
ATOM 733 N N . SER A 1 91 ? 3.591 -6.596 1.284 1.00 90.69 91 SER A N 1
ATOM 734 C CA . SER A 1 91 ? 3.124 -7.716 0.456 1.00 90.69 91 SER A CA 1
ATOM 735 C C . SER A 1 91 ? 2.465 -7.210 -0.829 1.00 90.69 91 SER A C 1
ATOM 737 O O . SER A 1 91 ? 2.777 -7.690 -1.910 1.00 90.69 91 SER A O 1
ATOM 739 N N . TYR A 1 92 ? 1.625 -6.175 -0.725 1.00 92.75 92 TYR A N 1
ATOM 740 C CA . TYR A 1 92 ? 0.992 -5.544 -1.879 1.00 92.75 92 TYR A CA 1
ATOM 741 C C . TYR A 1 92 ? 2.013 -4.907 -2.832 1.00 92.75 92 TYR A C 1
ATOM 743 O O . TYR A 1 92 ? 1.898 -5.076 -4.043 1.00 92.75 92 TYR A O 1
ATOM 751 N N . ALA A 1 93 ? 3.043 -4.233 -2.307 1.00 91.88 93 ALA A N 1
ATOM 752 C CA . ALA A 1 93 ? 4.130 -3.684 -3.118 1.00 91.88 93 ALA A CA 1
ATOM 753 C C . ALA A 1 93 ? 4.855 -4.768 -3.928 1.00 91.88 93 ALA A C 1
ATOM 755 O O . ALA A 1 93 ? 5.026 -4.619 -5.137 1.00 91.88 93 ALA A O 1
ATOM 756 N N . THR A 1 94 ? 5.226 -5.870 -3.273 1.00 88.44 94 THR A N 1
ATOM 757 C CA . THR A 1 94 ? 5.877 -7.010 -3.925 1.00 88.44 94 THR A CA 1
ATOM 758 C C . THR A 1 94 ? 4.960 -7.660 -4.959 1.00 88.44 94 THR A C 1
ATOM 760 O O . THR A 1 94 ? 5.409 -7.931 -6.066 1.00 88.44 94 THR A O 1
ATOM 763 N N . SER A 1 95 ? 3.668 -7.843 -4.664 1.00 89.44 95 SER A N 1
ATOM 764 C CA . SER A 1 95 ? 2.708 -8.387 -5.634 1.00 89.44 95 SER A CA 1
ATOM 765 C C . SER A 1 95 ? 2.566 -7.513 -6.882 1.00 89.44 95 SER A C 1
ATOM 767 O O . SER A 1 95 ? 2.500 -8.049 -7.984 1.00 89.44 95 SER A O 1
ATOM 769 N N . MET A 1 96 ? 2.558 -6.181 -6.739 1.00 90.31 96 MET A N 1
ATOM 770 C CA . MET A 1 96 ? 2.521 -5.277 -7.895 1.00 90.31 96 MET A CA 1
ATOM 771 C C . MET A 1 96 ? 3.777 -5.417 -8.770 1.00 90.31 96 MET A C 1
ATOM 773 O O . MET A 1 96 ? 3.675 -5.423 -9.994 1.00 90.31 96 MET A O 1
ATOM 777 N N . LEU A 1 97 ? 4.954 -5.563 -8.155 1.00 87.81 97 LEU A N 1
ATOM 778 C CA . LEU A 1 97 ? 6.209 -5.761 -8.886 1.00 87.81 97 LEU A CA 1
ATOM 779 C C . LEU A 1 97 ? 6.279 -7.123 -9.581 1.00 87.81 97 LEU A C 1
ATOM 781 O O . LEU A 1 97 ? 6.664 -7.186 -10.743 1.00 87.81 97 LEU A O 1
ATOM 785 N N . MET A 1 98 ? 5.840 -8.193 -8.914 1.00 82.94 98 MET A N 1
ATOM 786 C CA . MET A 1 98 ? 5.730 -9.525 -9.525 1.00 82.94 98 MET A CA 1
ATOM 787 C C . MET A 1 98 ? 4.774 -9.528 -10.724 1.00 82.94 98 MET A C 1
ATOM 789 O O . MET A 1 98 ? 5.011 -10.224 -11.705 1.00 82.94 98 MET A O 1
ATOM 793 N N . ALA A 1 99 ? 3.726 -8.701 -10.681 1.00 85.50 99 ALA A N 1
ATOM 794 C CA . ALA A 1 99 ? 2.813 -8.479 -11.800 1.00 85.50 99 ALA A CA 1
ATOM 795 C C . ALA A 1 99 ? 3.378 -7.545 -12.894 1.00 85.50 99 ALA A C 1
ATOM 797 O O . ALA A 1 99 ? 2.626 -7.115 -13.767 1.00 85.50 99 ALA A O 1
ATOM 798 N N . ALA A 1 100 ? 4.673 -7.206 -12.845 1.00 85.00 100 ALA A N 1
ATOM 799 C CA . ALA A 1 100 ? 5.359 -6.313 -13.781 1.00 85.00 100 ALA A CA 1
ATOM 800 C C . ALA A 1 100 ? 4.695 -4.928 -13.935 1.00 85.00 100 ALA A C 1
ATOM 802 O O . ALA A 1 100 ? 4.739 -4.304 -14.995 1.00 85.00 100 ALA A O 1
ATOM 803 N N . MET A 1 101 ? 4.056 -4.426 -12.873 1.00 89.19 101 MET A N 1
ATOM 804 C CA . MET A 1 101 ? 3.429 -3.106 -12.889 1.00 89.19 101 MET A CA 1
ATOM 805 C C . MET A 1 101 ? 4.480 -1.995 -12.808 1.00 89.19 101 MET A C 1
ATOM 807 O O . MET A 1 101 ? 5.474 -2.099 -12.089 1.00 89.19 101 MET A O 1
ATOM 811 N N . THR A 1 102 ? 4.222 -0.876 -13.488 1.00 90.56 102 THR A N 1
ATOM 812 C CA . THR A 1 102 ? 5.145 0.265 -13.533 1.00 90.56 102 THR A CA 1
ATOM 813 C C . THR A 1 102 ? 5.451 0.810 -12.126 1.00 90.56 102 THR A C 1
ATOM 815 O O . THR A 1 102 ? 4.521 1.241 -11.434 1.00 90.56 102 THR A O 1
ATOM 818 N N . PRO A 1 103 ? 6.729 0.922 -11.706 1.00 91.31 103 PRO A N 1
ATOM 819 C CA . PRO A 1 103 ? 7.088 1.366 -10.354 1.00 91.31 103 PRO A CA 1
ATOM 820 C C . PRO A 1 103 ? 6.511 2.731 -9.958 1.00 91.31 103 PRO A C 1
ATOM 822 O O . PRO A 1 103 ? 6.087 2.920 -8.819 1.00 91.31 103 PRO A O 1
ATOM 825 N N . ALA A 1 104 ? 6.414 3.672 -10.903 1.00 92.44 104 ALA A N 1
ATOM 826 C CA . ALA A 1 104 ? 5.812 4.983 -10.659 1.00 92.44 104 ALA A CA 1
ATOM 827 C C . ALA A 1 104 ? 4.306 4.902 -10.342 1.00 92.44 104 ALA A C 1
ATOM 829 O O . ALA A 1 104 ? 3.787 5.670 -9.530 1.00 92.44 104 ALA A O 1
ATOM 830 N N . PHE A 1 105 ? 3.585 3.959 -10.954 1.00 91.50 105 PHE A N 1
ATOM 831 C CA . PHE A 1 105 ? 2.193 3.687 -10.601 1.00 91.50 105 PHE A CA 1
ATOM 832 C C . PHE A 1 105 ? 2.102 3.061 -9.206 1.00 91.50 105 PHE A C 1
ATOM 834 O O . PHE A 1 105 ? 1.342 3.549 -8.370 1.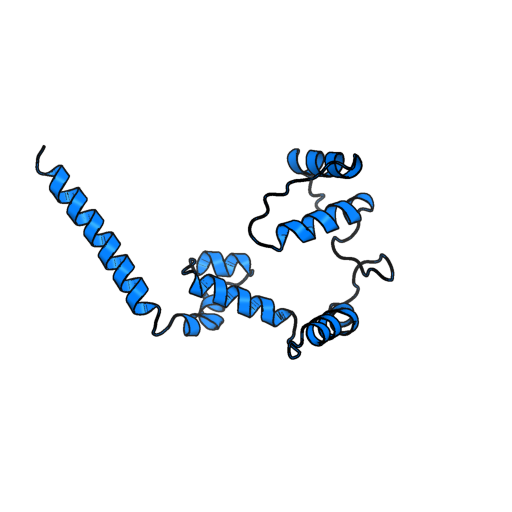00 91.50 105 PHE A O 1
ATOM 841 N N . CYS A 1 106 ? 2.923 2.049 -8.926 1.00 91.81 106 CYS A N 1
ATOM 842 C CA . CYS A 1 106 ? 2.959 1.358 -7.637 1.00 91.81 106 CYS A CA 1
ATOM 843 C C . CYS A 1 106 ? 3.263 2.315 -6.473 1.00 91.81 106 CYS A C 1
ATOM 845 O O . CYS A 1 106 ? 2.578 2.295 -5.449 1.00 91.81 106 CYS A O 1
ATOM 847 N N . ALA A 1 107 ? 4.244 3.207 -6.647 1.00 92.56 107 ALA A N 1
ATOM 848 C CA . ALA A 1 107 ? 4.609 4.217 -5.658 1.00 92.56 107 ALA A CA 1
ATOM 849 C C . ALA A 1 107 ? 3.438 5.164 -5.347 1.00 92.56 107 ALA A C 1
ATOM 851 O O . ALA A 1 107 ? 3.140 5.398 -4.174 1.00 92.56 107 ALA A O 1
ATOM 852 N N . ARG A 1 108 ? 2.708 5.629 -6.375 1.00 92.62 108 ARG A N 1
ATOM 853 C CA . ARG A 1 108 ? 1.510 6.471 -6.200 1.00 92.62 108 ARG A CA 1
ATOM 854 C C . ARG A 1 108 ? 0.399 5.766 -5.424 1.00 92.62 108 ARG A C 1
ATOM 856 O O . ARG A 1 108 ? -0.208 6.399 -4.569 1.00 92.62 108 ARG A O 1
ATOM 863 N N . GLN A 1 109 ? 0.166 4.473 -5.665 1.00 90.19 109 GLN A N 1
ATOM 864 C CA . GLN A 1 109 ? -0.849 3.701 -4.927 1.00 90.19 109 GLN A CA 1
ATOM 865 C C . GLN A 1 109 ? -0.543 3.606 -3.430 1.00 90.19 109 GLN A C 1
ATOM 867 O O . GLN A 1 109 ? -1.450 3.571 -2.602 1.00 90.19 109 GLN A O 1
ATOM 872 N N . LEU A 1 110 ? 0.740 3.569 -3.071 1.00 90.31 110 LEU A N 1
ATOM 873 C CA . LEU A 1 110 ? 1.159 3.545 -1.676 1.00 90.31 110 LEU A CA 1
ATOM 874 C C . LEU A 1 110 ? 1.275 4.962 -1.095 1.00 90.31 110 LEU A C 1
ATOM 876 O O . LEU A 1 110 ? 1.140 5.130 0.112 1.00 90.31 110 LEU A O 1
ATOM 880 N N . GLY A 1 111 ? 1.480 5.993 -1.911 1.00 91.38 111 GLY A N 1
ATOM 881 C CA . GLY A 1 111 ? 1.832 7.332 -1.433 1.00 91.38 111 GLY A CA 1
ATOM 882 C C . GLY A 1 111 ? 3.312 7.433 -1.056 1.00 91.38 111 GLY A C 1
ATOM 883 O O . GLY A 1 111 ? 3.666 8.101 -0.091 1.00 91.38 111 GLY A O 1
ATOM 884 N N . HIS A 1 112 ? 4.175 6.713 -1.774 1.00 92.31 112 HIS A N 1
ATOM 885 C CA . HIS A 1 112 ? 5.629 6.848 -1.691 1.00 92.31 112 HIS A CA 1
ATOM 886 C C . HIS A 1 112 ? 6.149 7.720 -2.835 1.00 92.31 112 HIS A C 1
ATOM 888 O O . HIS A 1 112 ? 5.541 7.787 -3.906 1.00 92.31 112 HIS A O 1
ATOM 894 N N . THR A 1 113 ? 7.333 8.306 -2.650 1.00 96.31 113 THR A N 1
ATOM 895 C CA . THR A 1 113 ? 8.145 8.727 -3.796 1.00 96.31 113 THR A CA 1
ATOM 896 C C . THR A 1 113 ? 8.633 7.489 -4.554 1.00 96.31 113 THR A C 1
ATOM 898 O O . THR A 1 113 ? 8.777 6.406 -3.975 1.00 96.31 113 THR A O 1
ATOM 901 N N . VAL A 1 114 ? 8.893 7.629 -5.857 1.00 94.69 114 VAL A N 1
ATOM 902 C CA . VAL A 1 114 ? 9.408 6.517 -6.678 1.00 94.69 114 VAL A CA 1
ATOM 903 C C . VAL A 1 114 ? 10.750 6.022 -6.139 1.00 94.69 114 VAL A C 1
ATOM 905 O O . VAL A 1 114 ? 10.954 4.818 -6.017 1.00 94.69 114 VAL A O 1
ATOM 908 N N . GLU A 1 115 ? 11.618 6.946 -5.726 1.00 95.69 11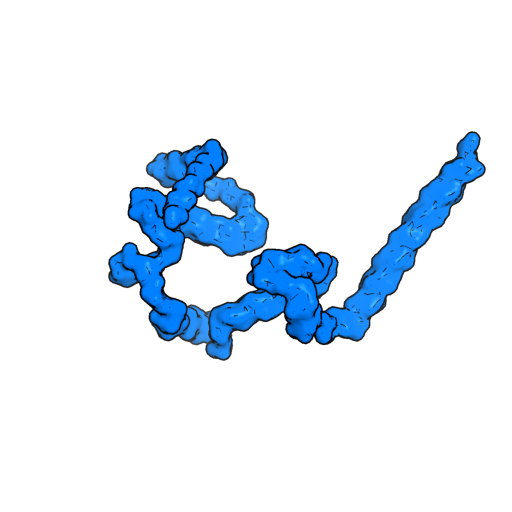5 GLU A N 1
ATOM 909 C CA . GLU A 1 115 ? 12.905 6.638 -5.102 1.00 95.69 115 GLU A CA 1
ATOM 910 C C . GLU A 1 115 ? 12.737 5.785 -3.836 1.00 95.69 115 GLU A C 1
ATOM 912 O O . GLU A 1 115 ? 13.343 4.722 -3.720 1.00 95.69 115 GLU A O 1
ATOM 917 N N . MET A 1 116 ? 11.865 6.198 -2.904 1.00 94.81 116 MET A N 1
ATOM 918 C CA . MET A 1 116 ? 11.605 5.435 -1.680 1.00 94.81 116 MET A CA 1
ATOM 919 C C . MET A 1 116 ? 11.060 4.043 -2.003 1.00 94.81 116 MET A C 1
ATOM 921 O O . MET A 1 116 ? 11.462 3.065 -1.376 1.00 94.81 116 MET A O 1
ATOM 925 N N . PHE A 1 117 ? 10.157 3.946 -2.981 1.00 94.31 117 PHE A N 1
ATOM 926 C CA . PHE A 1 117 ? 9.586 2.675 -3.406 1.00 94.31 117 PHE A CA 1
ATOM 927 C C . PHE A 1 117 ? 10.660 1.729 -3.958 1.00 94.31 117 PHE A C 1
ATOM 929 O O . PHE A 1 117 ? 10.779 0.602 -3.480 1.00 94.31 117 PHE A O 1
ATOM 936 N N . LEU A 1 118 ? 11.473 2.188 -4.911 1.00 92.12 118 LEU A N 1
ATOM 937 C CA . LEU A 1 118 ? 12.533 1.373 -5.503 1.00 92.12 118 LEU A CA 1
ATOM 938 C C . LEU A 1 118 ? 13.599 1.002 -4.471 1.00 92.12 118 LEU A C 1
ATOM 940 O O . LEU A 1 118 ? 13.965 -0.164 -4.379 1.00 92.12 118 LEU A O 1
ATOM 944 N N . ARG A 1 119 ? 14.008 1.933 -3.603 1.00 93.38 119 ARG A N 1
ATOM 945 C CA . ARG A 1 119 ? 14.942 1.643 -2.504 1.00 93.38 119 ARG A CA 1
ATOM 946 C C . ARG A 1 119 ? 14.460 0.500 -1.610 1.00 93.38 119 ARG A C 1
ATOM 948 O O . ARG A 1 119 ? 15.265 -0.297 -1.145 1.00 93.38 119 ARG A O 1
ATOM 955 N N . THR A 1 120 ? 13.157 0.425 -1.336 1.00 90.69 120 THR A N 1
ATOM 956 C CA . THR A 1 120 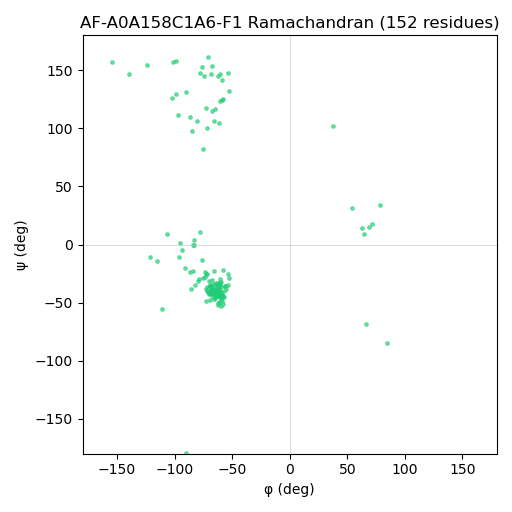? 12.587 -0.624 -0.477 1.00 90.69 120 THR A CA 1
ATOM 957 C C . THR A 1 120 ? 12.330 -1.937 -1.219 1.00 90.69 120 THR A C 1
ATOM 959 O O . THR A 1 120 ? 12.463 -2.998 -0.611 1.00 90.69 120 THR A O 1
ATOM 962 N N . TYR A 1 121 ? 11.949 -1.893 -2.499 1.00 91.00 121 TYR A N 1
ATOM 963 C CA . TYR A 1 121 ? 11.383 -3.063 -3.178 1.00 91.00 121 TYR A CA 1
ATOM 964 C C . TYR A 1 121 ? 12.128 -3.543 -4.431 1.00 91.00 121 TYR A C 1
ATOM 966 O O . TYR A 1 121 ? 11.845 -4.651 -4.877 1.00 91.00 121 TYR A O 1
ATOM 974 N N . ALA A 1 122 ? 13.089 -2.788 -4.975 1.00 84.62 122 ALA A N 1
ATOM 975 C CA . ALA A 1 122 ? 13.784 -3.154 -6.217 1.00 84.62 122 ALA A CA 1
ATOM 976 C C . ALA A 1 122 ? 14.526 -4.497 -6.125 1.00 84.62 122 ALA A C 1
ATOM 978 O O . ALA A 1 122 ? 14.524 -5.246 -7.091 1.00 84.62 122 ALA A O 1
ATOM 979 N N . LYS A 1 123 ? 15.044 -4.861 -4.941 1.00 82.25 123 LYS A N 1
ATOM 980 C CA . LYS A 1 123 ? 15.702 -6.159 -4.691 1.00 82.25 123 LYS A CA 1
ATOM 981 C C . LYS A 1 123 ? 14.838 -7.374 -5.074 1.00 82.25 123 LYS A C 1
ATOM 983 O O . LYS A 1 123 ? 15.360 -8.451 -5.330 1.00 82.25 123 LYS A O 1
ATOM 988 N N . TRP A 1 124 ? 13.513 -7.232 -5.076 1.00 73.69 124 TRP A N 1
ATOM 989 C CA . TRP A 1 124 ? 12.588 -8.323 -5.404 1.00 73.69 124 TRP A CA 1
ATOM 990 C C . TRP A 1 124 ? 12.352 -8.498 -6.910 1.00 73.69 124 TRP A C 1
ATOM 992 O O . TRP A 1 124 ? 11.579 -9.372 -7.291 1.00 73.69 124 TRP A O 1
ATOM 1002 N N . ILE A 1 125 ? 12.982 -7.667 -7.743 1.00 70.56 125 ILE A N 1
ATOM 1003 C CA . ILE A 1 125 ? 12.899 -7.709 -9.209 1.00 70.56 125 ILE A CA 1
ATOM 1004 C C . ILE A 1 125 ? 14.090 -8.497 -9.799 1.00 70.56 125 ILE A C 1
ATOM 1006 O O . ILE A 1 125 ? 14.067 -8.859 -10.969 1.00 70.56 125 ILE A O 1
ATOM 1010 N N . ASP A 1 126 ? 15.104 -8.835 -8.998 1.00 67.31 126 ASP A N 1
ATOM 1011 C CA . ASP A 1 126 ? 16.332 -9.452 -9.504 1.00 67.31 126 ASP A CA 1
ATOM 1012 C C . ASP A 1 126 ? 16.184 -10.945 -9.865 1.00 67.31 126 ASP A C 1
ATOM 1014 O O . ASP A 1 126 ? 15.395 -11.703 -9.288 1.00 67.31 126 ASP A O 1
ATOM 1018 N N . GLY A 1 127 ? 17.015 -11.390 -10.813 1.00 66.56 127 GLY A N 1
ATOM 1019 C CA . GLY A 1 127 ? 17.207 -12.794 -11.181 1.00 66.56 127 GLY A CA 1
ATOM 1020 C C . GLY A 1 127 ? 16.173 -13.296 -12.185 1.00 66.56 127 GLY A C 1
ATOM 1021 O O . GLY A 1 127 ? 16.425 -13.279 -13.381 1.00 66.56 127 GLY A O 1
ATOM 1022 N N . SER A 1 128 ? 15.007 -13.732 -11.704 1.00 64.12 128 SER A N 1
ATOM 1023 C CA . SER A 1 128 ? 13.993 -14.398 -12.548 1.00 64.12 128 SER A CA 1
ATOM 1024 C C . SER A 1 128 ? 13.227 -13.464 -13.490 1.00 64.12 128 SER A C 1
ATOM 1026 O O . SER A 1 128 ? 12.701 -13.911 -14.506 1.00 64.12 128 SER A O 1
ATOM 1028 N N . GLN A 1 129 ? 13.162 -12.168 -13.170 1.00 68.94 129 GLN A N 1
ATOM 1029 C CA . GLN A 1 129 ? 12.421 -11.210 -13.986 1.00 68.94 129 GLN A CA 1
ATOM 1030 C C . GLN A 1 129 ? 13.246 -10.689 -15.164 1.00 68.94 129 GLN A C 1
ATOM 1032 O O . GLN A 1 129 ? 12.663 -10.282 -16.161 1.00 68.94 129 GLN A O 1
ATOM 1037 N N . ASN A 1 130 ? 14.579 -10.748 -15.087 1.00 78.25 130 ASN A N 1
ATOM 1038 C CA . ASN A 1 130 ? 15.463 -10.226 -16.131 1.00 78.25 130 ASN A CA 1
ATOM 1039 C C . ASN A 1 130 ? 15.205 -10.902 -17.483 1.00 78.25 130 ASN A C 1
ATOM 1041 O O . ASN A 1 130 ? 15.076 -10.213 -18.491 1.00 78.25 130 ASN A O 1
ATOM 1045 N N . ASP A 1 131 ? 15.037 -12.225 -17.488 1.00 80.31 131 ASP A N 1
ATOM 1046 C CA . ASP A 1 131 ? 14.735 -12.986 -18.705 1.00 80.31 131 ASP A CA 1
ATOM 1047 C C . ASP A 1 131 ? 13.368 -12.596 -19.287 1.00 80.31 131 ASP A C 1
ATOM 1049 O O . ASP A 1 131 ? 13.212 -12.460 -20.498 1.00 80.31 131 ASP A O 1
ATOM 1053 N N . LEU A 1 132 ? 12.378 -12.340 -18.424 1.00 79.75 132 LEU A N 1
ATOM 1054 C CA . LEU A 1 132 ? 11.056 -11.865 -18.839 1.00 79.75 132 LEU A CA 1
ATOM 1055 C C . LEU A 1 132 ? 11.105 -10.436 -19.396 1.00 79.75 132 LEU A C 1
ATOM 1057 O O . LEU A 1 132 ? 10.394 -10.139 -20.355 1.00 79.75 132 LEU A O 1
ATOM 1061 N N . GLU A 1 133 ? 11.923 -9.550 -18.823 1.00 82.81 133 GLU A N 1
ATOM 1062 C CA . GLU A 1 133 ? 12.123 -8.199 -19.358 1.00 82.81 133 GLU A CA 1
ATOM 1063 C C . GLU A 1 133 ? 12.815 -8.240 -20.728 1.00 82.81 133 GLU A C 1
ATOM 1065 O O . GLU A 1 133 ? 12.376 -7.559 -21.657 1.00 82.81 133 GLU A O 1
ATOM 1070 N N . MET A 1 134 ? 13.838 -9.086 -20.891 1.00 85.75 134 MET A N 1
ATOM 1071 C CA . MET A 1 134 ? 14.509 -9.280 -22.180 1.00 85.75 134 MET A CA 1
ATOM 1072 C C . MET A 1 134 ? 13.560 -9.869 -23.227 1.00 85.75 134 MET A C 1
ATOM 1074 O O . MET A 1 134 ? 13.464 -9.330 -24.328 1.00 85.75 134 MET A O 1
ATOM 1078 N N . ALA A 1 135 ? 12.765 -10.879 -22.867 1.00 86.06 135 ALA A N 1
ATOM 1079 C CA . ALA A 1 135 ? 11.761 -11.456 -23.759 1.00 86.06 135 ALA A CA 1
ATOM 1080 C C . ALA A 1 135 ? 10.704 -10.427 -24.206 1.00 86.06 135 ALA A C 1
ATOM 1082 O O . ALA A 1 135 ? 10.231 -10.465 -25.346 1.00 86.06 135 ALA A O 1
ATOM 1083 N N . ARG A 1 136 ? 10.332 -9.471 -23.340 1.00 85.00 136 ARG A N 1
ATOM 1084 C CA . ARG A 1 136 ? 9.441 -8.359 -23.719 1.00 85.00 136 ARG A CA 1
ATOM 1085 C C . ARG A 1 136 ? 10.095 -7.418 -24.722 1.00 85.00 136 ARG A C 1
ATOM 1087 O O . ARG A 1 136 ? 9.418 -7.005 -25.664 1.00 85.00 136 ARG A O 1
ATOM 1094 N N . LEU A 1 137 ? 11.374 -7.083 -24.536 1.00 86.50 137 LEU A N 1
ATOM 1095 C CA . LEU A 1 137 ? 12.126 -6.266 -25.491 1.00 86.50 137 LEU A CA 1
ATOM 1096 C C . LEU A 1 137 ? 12.206 -6.960 -26.854 1.00 86.50 137 LEU A C 1
ATOM 1098 O O . LEU A 1 137 ? 11.862 -6.354 -27.866 1.00 86.50 137 LEU A O 1
ATOM 1102 N N . GLU A 1 138 ? 12.592 -8.234 -26.873 1.00 90.56 138 GLU A N 1
ATOM 1103 C CA . GLU A 1 138 ? 12.662 -9.043 -28.093 1.00 90.56 138 GLU A CA 1
ATOM 1104 C C . GLU A 1 138 ? 11.310 -9.100 -28.805 1.00 90.56 138 GLU A C 1
ATOM 1106 O O . GLU A 1 138 ? 11.228 -8.853 -30.007 1.00 90.56 138 GLU A O 1
ATOM 1111 N N . SER A 1 139 ? 10.228 -9.325 -28.056 1.00 90.88 139 SER A N 1
ATOM 1112 C CA . SER A 1 139 ? 8.867 -9.325 -28.600 1.00 90.88 139 SER A CA 1
ATOM 1113 C C . SER A 1 139 ? 8.490 -7.970 -29.209 1.00 90.88 139 SER A C 1
ATOM 1115 O O . SER A 1 139 ? 7.910 -7.917 -30.292 1.00 90.88 139 SER A O 1
ATOM 1117 N N . ALA A 1 140 ? 8.829 -6.861 -28.546 1.00 87.94 140 ALA A N 1
ATOM 1118 C CA . ALA A 1 140 ? 8.526 -5.518 -29.039 1.00 87.94 140 ALA A CA 1
ATOM 1119 C C . ALA A 1 140 ? 9.300 -5.178 -30.325 1.00 87.94 140 ALA A C 1
ATOM 1121 O O . ALA A 1 140 ? 8.741 -4.572 -31.241 1.00 87.94 140 ALA A O 1
ATOM 1122 N N . LEU A 1 141 ? 10.567 -5.595 -30.412 1.00 89.75 141 LEU A N 1
ATOM 1123 C CA . LEU A 1 141 ? 11.406 -5.412 -31.598 1.00 89.75 141 LEU A CA 1
ATOM 1124 C C . LEU A 1 141 ? 10.987 -6.332 -32.757 1.00 89.75 141 LEU A C 1
ATOM 1126 O O . LEU A 1 141 ? 10.997 -5.912 -33.909 1.00 89.75 141 LEU A O 1
ATOM 1130 N N . ALA A 1 142 ? 10.553 -7.563 -32.478 1.00 85.31 142 ALA A N 1
ATOM 1131 C CA . ALA A 1 142 ? 10.061 -8.476 -33.511 1.00 85.31 142 ALA A CA 1
ATOM 1132 C C . ALA A 1 142 ? 8.789 -7.944 -34.200 1.00 85.31 142 ALA A C 1
ATOM 1134 O O . ALA A 1 142 ? 8.628 -8.072 -35.415 1.00 85.31 142 ALA A O 1
ATOM 1135 N N . VAL A 1 143 ? 7.895 -7.297 -33.444 1.00 74.06 143 VAL A N 1
ATOM 1136 C CA . VAL A 1 143 ? 6.681 -6.666 -33.991 1.00 74.06 143 VAL A CA 1
ATOM 1137 C C . VAL A 1 143 ? 7.014 -5.456 -34.872 1.00 74.06 143 VAL A C 1
ATOM 1139 O O . VAL A 1 143 ? 6.368 -5.254 -35.904 1.00 74.06 143 VAL A O 1
ATOM 1142 N N . SER A 1 144 ? 8.021 -4.655 -34.509 1.00 66.69 144 SER A N 1
ATOM 1143 C CA . SER A 1 144 ? 8.417 -3.493 -35.316 1.00 66.69 144 SER A CA 1
ATOM 1144 C C . SER A 1 144 ? 9.062 -3.904 -36.642 1.00 66.69 144 SER A C 1
ATOM 1146 O O . SER A 1 144 ? 8.796 -3.277 -37.671 1.00 66.69 144 SER A O 1
ATOM 1148 N N . ASP A 1 145 ? 9.827 -4.998 -36.645 1.00 63.53 145 ASP A N 1
ATOM 1149 C CA . ASP A 1 145 ? 10.476 -5.528 -37.845 1.00 63.53 145 ASP A CA 1
ATOM 1150 C C . ASP A 1 145 ? 9.486 -6.208 -38.814 1.00 63.53 145 ASP A C 1
ATOM 1152 O O . ASP A 1 145 ? 9.669 -6.185 -40.031 1.00 63.53 145 ASP A O 1
ATOM 1156 N N . ALA A 1 146 ? 8.379 -6.754 -38.301 1.00 62.84 146 ALA A N 1
ATOM 1157 C CA . ALA A 1 146 ? 7.277 -7.244 -39.131 1.00 62.84 146 ALA A CA 1
ATOM 1158 C C . ALA A 1 146 ? 6.508 -6.094 -39.813 1.00 62.84 146 ALA A C 1
ATOM 1160 O O . ALA A 1 146 ? 6.194 -6.177 -41.000 1.00 62.84 146 ALA A O 1
ATOM 1161 N N . SER A 1 147 ? 6.259 -4.999 -39.084 1.00 60.41 147 SER A N 1
ATOM 1162 C CA . SER A 1 147 ? 5.539 -3.818 -39.588 1.00 60.41 147 SER A CA 1
ATOM 1163 C C . SER A 1 147 ? 6.337 -3.043 -40.653 1.00 60.41 147 SER A C 1
ATOM 1165 O O . SER A 1 147 ? 5.779 -2.568 -41.648 1.00 60.41 147 SER A O 1
ATOM 1167 N N . SER A 1 148 ? 7.666 -2.971 -40.503 1.00 58.97 148 SER A N 1
ATOM 1168 C CA . SER A 1 148 ? 8.564 -2.302 -41.456 1.00 58.97 148 SER A CA 1
ATOM 1169 C C . SER A 1 148 ? 8.691 -3.046 -42.796 1.00 58.97 148 SER A C 1
ATOM 1171 O O . SER A 1 148 ? 8.846 -2.410 -43.842 1.00 58.97 148 SER A O 1
ATOM 1173 N N . ARG A 1 149 ? 8.584 -4.384 -42.794 1.00 58.88 149 ARG A N 1
ATOM 1174 C CA . ARG A 1 149 ? 8.613 -5.212 -44.013 1.00 58.88 149 ARG A CA 1
ATOM 1175 C C . ARG A 1 149 ? 7.328 -5.090 -44.824 1.00 58.88 149 ARG A C 1
ATOM 1177 O O . ARG A 1 149 ? 7.404 -5.004 -46.044 1.00 58.88 149 ARG A O 1
ATOM 1184 N N . THR A 1 150 ? 6.164 -5.011 -44.178 1.00 59.53 150 THR A N 1
ATOM 1185 C CA . THR A 1 150 ? 4.879 -4.826 -44.876 1.00 59.53 150 THR A CA 1
ATOM 1186 C C . THR A 1 150 ? 4.743 -3.460 -45.551 1.00 59.53 150 THR A C 1
ATOM 1188 O O . THR A 1 150 ? 4.131 -3.374 -46.607 1.00 59.53 150 THR A O 1
ATOM 1191 N N . ALA A 1 151 ? 5.362 -2.406 -45.006 1.00 57.81 151 ALA A N 1
ATOM 1192 C CA . ALA A 1 151 ? 5.309 -1.057 -45.581 1.00 57.81 151 ALA A CA 1
ATOM 1193 C C . ALA A 1 151 ? 6.208 -0.855 -46.822 1.00 57.81 151 ALA A C 1
ATOM 1195 O O . ALA A 1 151 ? 6.071 0.147 -47.514 1.00 57.81 151 ALA A O 1
ATOM 1196 N N . LYS A 1 152 ? 7.139 -1.777 -47.107 1.00 55.03 152 LYS A N 1
ATOM 1197 C CA . LYS A 1 152 ? 8.037 -1.713 -48.279 1.00 55.03 152 LYS A CA 1
ATOM 1198 C C . LYS A 1 152 ? 7.522 -2.473 -49.510 1.00 55.03 152 LYS A C 1
ATOM 1200 O O . LYS A 1 152 ? 8.181 -2.432 -50.543 1.00 55.03 152 LYS A O 1
ATOM 1205 N N . LEU A 1 153 ? 6.396 -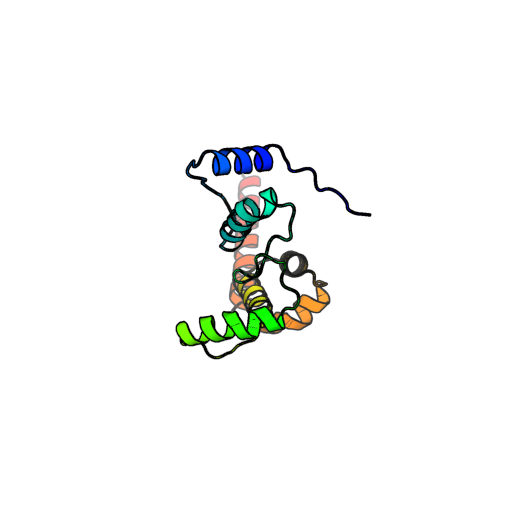3.182 -49.403 1.00 51.97 153 LEU A N 1
ATOM 1206 C CA . LEU A 1 153 ? 5.816 -4.005 -50.479 1.00 51.97 153 LEU A CA 1
ATOM 1207 C C . LEU A 1 153 ? 4.557 -3.395 -51.133 1.00 51.97 153 LEU A C 1
ATOM 1209 O O . LEU A 1 153 ? 3.909 -4.072 -51.929 1.00 51.97 153 LEU A O 1
ATOM 1213 N N . SER A 1 154 ? 4.223 -2.139 -50.822 1.00 44.97 154 SER A N 1
ATOM 1214 C CA . SER A 1 154 ? 3.135 -1.353 -51.433 1.00 44.97 154 SER A CA 1
ATOM 1215 C C . SER A 1 154 ? 3.686 -0.153 -52.185 1.00 44.97 154 SER A C 1
ATOM 1217 O O . SER A 1 154 ? 3.179 0.131 -53.288 1.00 44.97 154 SER A O 1
#

Solvent-accessible surface area (backbone atoms only — not comparable to full-atom values): 9443 Å² total; per-residue (Å²): 134,87,80,78,78,75,73,50,73,69,55,52,52,52,49,55,40,54,75,70,71,49,91,78,87,72,93,45,78,75,76,61,50,52,56,54,49,55,39,30,62,67,27,55,82,71,74,53,60,62,62,52,36,89,89,73,74,38,62,64,88,51,68,64,63,49,40,66,68,46,50,55,50,51,31,53,76,71,73,42,78,90,71,63,76,70,54,54,58,54,51,51,53,53,53,42,50,75,66,69,49,60,61,66,59,56,13,57,77,73,71,44,53,51,66,62,38,44,75,74,50,48,80,78,54,62,76,78,45,53,61,55,53,49,52,50,50,52,52,56,51,52,54,52,57,54,54,58,57,62,69,74,77,116

Secondary structure (DSSP, 8-state):
--------HHHHHHHHHHHTT-------STTHHHHHHHHHHHHHTTT--S-B-TTTSSBPS-HHHHIIIIIHHHHHHTTPPP--THHHHHHHHHHHHHTT--HHHHHHHHT--HHHHHHHHGGGGTTHHHHHHHHHHHHHHHHHHHHHHHTT--

Foldseek 3Di:
DDDDDDDDPVLVVQLVCVVVVHDDDDPDDDDPVVVLSVLCSVCVVVVADSDDDPVPRHRDPDPVVCCVPPVVVVCVVVVHDDDPPVVVLVVQLLVCVVVVHDLCVSCVVSVHDSVVSCVSHVVSCPDPVVVVVVVVVVVVVVVVVVVVVVVVPD

Mean predicted aligned error: 13.96 Å